Protein AF-A0A353DF69-F1 (afdb_monomer)

Foldseek 3Di:
DDDDDDDPPPPPPPPPPPDDDDDDDDDPPDDQQCDVCSVHPDDPPVVVVVVVVHPDDPDDDFLDPADQQSVVCQFQVDGSVVQQCHHDQDDPVVCVVSVGDNHGPPPGDTPQVVCVVVPDDDDDDD

Radius of gyration: 22.4 Å; Cα contacts (8 Å, |Δi|>4): 105; chains: 1; bounding box: 50×36×78 Å

Sequence (126 aa):
MKSLLAFLLSSFLLYSQDKPNVIVVFIDDMGYSDFSCFGGTVKTQHIDRLASEGIKFTNFYVNSPICSPSRVALTTGQYPHRYRITSYLNNRRDNNKRGMAQWLDPQAPTLAKQLKAHGYATGHFG

Secondary structure (DSSP, 8-state):
-----------------SS--------SS--GGGSGGGT-SS--HHHHHHHHHS---SS---S-SSHHHHHHHHHHSS-GGGGT--S----HHHHHHTT--SS--TTS--HHHHHHHTT-------

pLDDT: mean 91.14, std 15.06, range [36.88, 98.44]

Mean predicted aligned error: 7.31 Å

Structure (mmCIF, N/CA/C/O backbone):
data_AF-A0A353DF69-F1
#
_entry.id   AF-A0A353DF69-F1
#
loop_
_atom_site.group_PDB
_atom_site.id
_atom_site.type_symbol
_atom_site.label_atom_id
_atom_site.label_alt_id
_atom_site.label_comp_id
_atom_site.label_asym_id
_atom_site.label_entity_id
_atom_site.label_seq_id
_atom_site.pdbx_PDB_ins_code
_atom_site.Cartn_x
_atom_site.Cartn_y
_atom_site.Cartn_z
_atom_site.occupancy
_atom_site.B_iso_or_equiv
_atom_site.auth_seq_id
_atom_site.auth_comp_id
_atom_site.auth_asym_id
_atom_site.auth_atom_id
_atom_site.pdbx_PDB_model_num
ATOM 1 N N . MET A 1 1 ? -35.457 -18.154 55.737 1.00 40.47 1 MET A N 1
ATOM 2 C CA . MET A 1 1 ? -35.869 -17.780 54.368 1.00 40.47 1 MET A CA 1
ATOM 3 C C . MET A 1 1 ? -34.663 -17.166 53.668 1.00 40.47 1 MET A C 1
ATOM 5 O O . MET A 1 1 ? -34.348 -16.014 53.923 1.00 40.47 1 MET A O 1
ATOM 9 N N . LYS A 1 2 ? -33.897 -17.966 52.916 1.00 36.88 2 LYS A N 1
ATOM 10 C CA . LYS A 1 2 ? -32.694 -17.509 52.201 1.00 36.88 2 LYS A CA 1
ATOM 11 C C . LYS A 1 2 ? -33.106 -17.209 50.761 1.00 36.88 2 LYS A C 1
ATOM 13 O O . LYS A 1 2 ? -33.523 -18.121 50.057 1.00 36.88 2 LYS A O 1
ATOM 18 N N . SER A 1 3 ? -33.069 -15.934 50.381 1.00 44.28 3 SER A N 1
ATOM 19 C CA . SER A 1 3 ? -33.361 -15.487 49.018 1.00 44.28 3 SER A CA 1
ATOM 20 C C . SER A 1 3 ? -32.230 -15.946 48.097 1.00 44.28 3 SER A C 1
ATOM 22 O O . SER A 1 3 ? -31.069 -15.610 48.331 1.00 44.28 3 SER A O 1
ATOM 24 N N . LEU A 1 4 ? -32.559 -16.774 47.108 1.00 50.22 4 LEU A N 1
ATOM 25 C CA . LEU A 1 4 ? -31.624 -17.282 46.110 1.00 50.22 4 LEU A CA 1
ATOM 26 C C . LEU A 1 4 ? -31.592 -16.272 44.954 1.00 50.22 4 LEU A C 1
ATOM 28 O O . LEU A 1 4 ? -32.515 -16.211 44.145 1.00 50.22 4 LEU A O 1
ATOM 32 N N . LEU A 1 5 ? -30.554 -15.440 44.913 1.00 56.19 5 LEU A N 1
ATOM 33 C CA . LEU A 1 5 ? -30.318 -14.499 43.823 1.00 56.19 5 LEU A CA 1
ATOM 34 C C . LEU A 1 5 ? -29.761 -15.284 42.622 1.00 56.19 5 LEU A C 1
ATOM 36 O O . LEU A 1 5 ? -28.599 -15.689 42.624 1.00 56.19 5 LEU A O 1
ATOM 40 N N . ALA A 1 6 ? -30.597 -15.550 41.619 1.00 52.00 6 ALA A N 1
ATOM 41 C CA . ALA A 1 6 ? -30.170 -16.178 40.374 1.00 52.00 6 ALA A CA 1
ATOM 42 C C . ALA A 1 6 ? -29.458 -15.138 39.494 1.00 52.00 6 ALA A C 1
ATOM 44 O O . ALA A 1 6 ? -30.090 -14.256 38.915 1.00 52.00 6 ALA A O 1
ATOM 45 N N . PHE A 1 7 ? -28.132 -15.232 39.409 1.00 56.38 7 PHE A N 1
ATOM 46 C CA . PHE A 1 7 ? -27.334 -14.477 38.446 1.00 56.38 7 PHE A CA 1
ATOM 47 C C . PHE A 1 7 ? -27.519 -15.117 37.061 1.00 56.38 7 PHE A C 1
ATOM 49 O O . PHE A 1 7 ? -26.971 -16.182 36.777 1.00 56.38 7 PHE A O 1
ATOM 56 N N . LEU A 1 8 ? -28.319 -14.485 36.202 1.00 57.62 8 LEU A N 1
ATOM 57 C CA . LEU A 1 8 ? -28.361 -14.793 34.773 1.00 57.62 8 LEU A CA 1
ATOM 58 C C . LEU A 1 8 ? -27.038 -14.326 34.153 1.00 57.62 8 LEU A C 1
ATOM 60 O O . LEU A 1 8 ? -26.884 -13.160 33.800 1.00 57.62 8 LEU A O 1
ATOM 64 N N . LEU A 1 9 ? -26.067 -15.236 34.043 1.00 56.12 9 LEU A N 1
ATOM 65 C CA . LEU A 1 9 ? -24.946 -15.070 33.122 1.00 56.12 9 LEU A CA 1
ATOM 66 C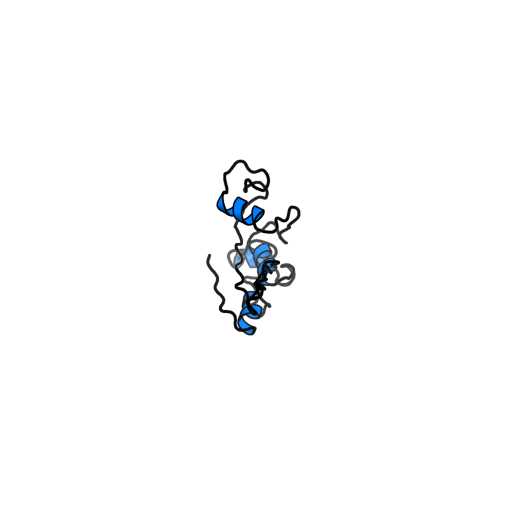 C . LEU A 1 9 ? -25.507 -15.137 31.698 1.00 56.12 9 LEU A C 1
ATOM 68 O O . LEU A 1 9 ? -25.668 -16.215 31.129 1.00 56.12 9 LEU A O 1
ATOM 72 N N . SER A 1 10 ? -25.825 -13.980 31.124 1.00 60.00 10 SER A N 1
ATOM 73 C CA . SER A 1 10 ? -25.971 -13.843 29.682 1.00 60.00 10 SER A CA 1
ATOM 74 C C . SER A 1 10 ? -24.599 -14.067 29.053 1.00 60.00 10 SER A C 1
ATOM 76 O O . SER A 1 10 ? -23.729 -13.197 29.044 1.00 60.00 10 SER A O 1
ATOM 78 N N . SER A 1 11 ? -24.384 -15.277 28.549 1.00 59.34 11 SER A N 1
ATOM 79 C CA . SER A 1 11 ? -23.292 -15.583 27.640 1.00 59.34 11 SER A CA 1
ATOM 80 C C . SER A 1 11 ? -23.469 -14.728 26.386 1.00 59.34 11 SER A C 1
ATOM 82 O O . SER A 1 11 ? -24.274 -15.031 25.507 1.00 59.34 11 SER A O 1
ATOM 84 N N . PHE A 1 12 ? -22.727 -13.624 26.301 1.00 59.22 12 PHE A N 1
ATOM 85 C CA . PHE A 1 12 ? -22.523 -12.933 25.036 1.00 59.22 12 PHE A CA 1
ATOM 86 C C . PHE A 1 12 ? -21.772 -13.898 24.119 1.00 59.22 12 PHE A C 1
ATOM 88 O O . PHE A 1 12 ? -20.556 -14.056 24.218 1.00 59.22 12 PHE A O 1
ATOM 95 N N . LEU A 1 13 ? -22.512 -14.592 23.255 1.00 54.94 13 LEU A N 1
ATOM 96 C CA . LEU A 1 13 ? -21.944 -15.259 22.096 1.00 54.94 13 LEU A CA 1
ATOM 97 C C . LEU A 1 13 ? -21.264 -14.165 21.271 1.00 54.94 13 LEU A C 1
ATOM 99 O O . LEU A 1 13 ? -21.934 -13.351 20.636 1.00 54.94 13 LEU A O 1
ATOM 103 N N . LEU A 1 14 ? -19.934 -14.108 21.334 1.00 56.59 14 LEU A N 1
ATOM 104 C CA . LEU A 1 14 ? -19.128 -13.334 20.402 1.00 56.59 14 LEU A CA 1
ATOM 105 C C . LEU A 1 14 ? -19.409 -13.909 19.016 1.00 56.59 14 LEU A C 1
ATOM 107 O O . LEU A 1 14 ? -18.859 -14.939 18.633 1.00 56.59 14 LEU A O 1
ATOM 111 N N . TYR A 1 15 ? -20.328 -13.274 18.295 1.00 51.00 15 TYR A N 1
ATOM 112 C CA . TYR A 1 15 ? -20.607 -13.597 16.909 1.00 51.00 15 TYR A CA 1
ATOM 113 C C . TYR A 1 15 ? -19.397 -13.127 16.104 1.00 51.00 15 TYR A C 1
ATOM 115 O O . TYR A 1 15 ? -19.322 -11.979 15.665 1.00 51.00 15 TYR A O 1
ATOM 123 N N . SER A 1 16 ? -18.400 -14.001 15.980 1.00 57.59 16 SER A N 1
ATOM 124 C CA . SER A 1 16 ? -17.387 -13.848 14.949 1.00 57.59 16 SER A CA 1
ATOM 125 C C . SER A 1 16 ? -18.147 -13.805 13.631 1.00 57.59 16 SER A C 1
ATOM 127 O O . SER A 1 16 ? -18.817 -14.768 13.270 1.00 57.59 16 SER A O 1
ATOM 129 N N . GLN A 1 17 ? -18.126 -12.665 12.943 1.00 67.06 17 GLN A N 1
ATOM 130 C CA . GLN A 1 17 ? -18.565 -12.631 11.557 1.00 67.06 17 GLN A CA 1
ATOM 131 C C . GLN A 1 17 ? -17.672 -13.622 10.816 1.00 67.06 17 GLN A C 1
ATOM 133 O O . GLN A 1 17 ? -16.475 -13.373 10.688 1.00 67.06 17 GLN A O 1
ATOM 138 N N . ASP A 1 18 ? -18.245 -14.719 10.317 1.00 81.94 18 ASP A N 1
ATOM 139 C CA . ASP A 1 18 ? -17.522 -15.727 9.526 1.00 81.94 18 ASP A CA 1
ATOM 140 C C . ASP A 1 18 ? -16.802 -15.104 8.313 1.00 81.94 18 ASP A C 1
ATOM 142 O O . ASP A 1 1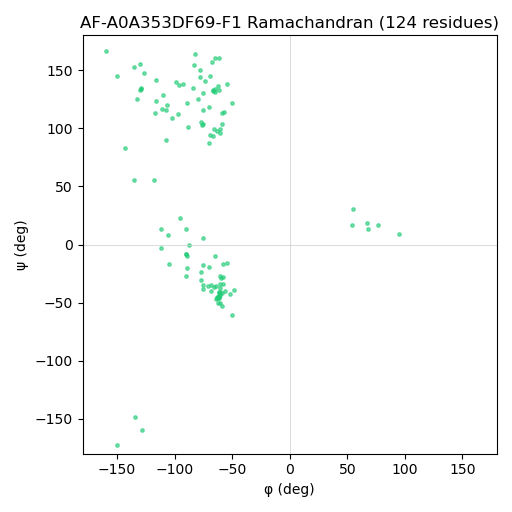8 ? -15.906 -15.702 7.716 1.00 81.94 18 ASP A O 1
ATOM 146 N N . LYS A 1 19 ? -17.183 -13.869 7.957 1.00 89.25 19 LYS A N 1
ATOM 147 C CA . LYS A 1 19 ? -16.641 -13.087 6.856 1.00 89.25 19 LYS A CA 1
ATOM 148 C C . LYS A 1 19 ? -16.551 -11.587 7.200 1.00 89.25 19 LYS A C 1
ATOM 150 O O . LYS A 1 19 ? -17.455 -10.826 6.851 1.00 89.25 19 LYS A O 1
ATOM 155 N N . PRO A 1 20 ? -15.494 -11.128 7.893 1.00 95.25 20 PRO A N 1
ATOM 156 C CA . PRO A 1 20 ? -15.375 -9.727 8.290 1.00 95.25 20 PRO A CA 1
ATOM 157 C C . PRO A 1 20 ? -15.142 -8.816 7.081 1.00 95.25 20 PRO A C 1
ATOM 159 O O . PRO A 1 20 ? -14.415 -9.172 6.159 1.00 95.25 20 PRO A O 1
ATOM 162 N N . ASN A 1 21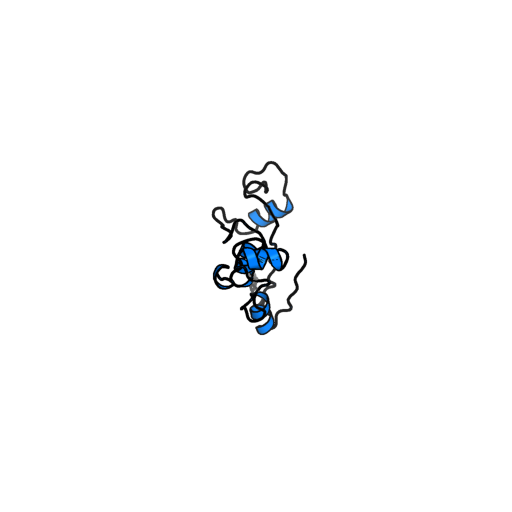 ? -15.685 -7.597 7.100 1.00 96.81 21 ASN A N 1
ATOM 163 C CA . ASN A 1 21 ? -15.338 -6.596 6.090 1.00 96.81 21 ASN A CA 1
ATOM 164 C C . ASN A 1 21 ? -13.867 -6.181 6.233 1.00 96.81 21 ASN A C 1
ATOM 166 O O . ASN A 1 21 ? -13.417 -5.849 7.329 1.00 96.81 21 ASN A O 1
ATOM 170 N N . VAL A 1 22 ? -13.137 -6.149 5.118 1.00 96.81 22 VAL A N 1
ATOM 171 C CA . VAL A 1 22 ? -11.731 -5.727 5.082 1.00 96.81 22 VAL A CA 1
ATOM 172 C C . VAL A 1 22 ? -11.644 -4.357 4.422 1.00 96.81 22 VAL A C 1
ATOM 174 O O . VAL A 1 22 ? -11.948 -4.216 3.239 1.00 96.81 22 VAL A O 1
ATOM 177 N N . ILE A 1 23 ? -11.219 -3.350 5.184 1.00 97.25 23 ILE A N 1
ATOM 178 C CA . ILE A 1 23 ? -11.015 -1.981 4.701 1.00 97.25 23 ILE A CA 1
ATOM 179 C C . ILE A 1 23 ? -9.531 -1.649 4.830 1.00 97.25 23 ILE A C 1
ATOM 181 O O . ILE A 1 23 ? -8.968 -1.722 5.920 1.00 97.25 23 ILE A O 1
ATOM 185 N N . VAL A 1 24 ? -8.904 -1.273 3.716 1.00 97.12 24 VAL A N 1
ATOM 186 C CA . VAL A 1 24 ? -7.508 -0.822 3.679 1.00 97.12 24 VAL A CA 1
ATOM 187 C C . VAL A 1 24 ? -7.493 0.663 3.347 1.00 97.12 24 VAL A C 1
ATOM 189 O O . VAL A 1 24 ? -7.904 1.059 2.259 1.00 97.12 24 VAL A O 1
ATOM 192 N N . VAL A 1 25 ? -7.004 1.478 4.282 1.00 97.06 25 VAL A N 1
ATOM 193 C CA . VAL A 1 25 ? -6.757 2.909 4.068 1.00 97.06 25 VAL A CA 1
ATOM 194 C C . VAL A 1 25 ? -5.261 3.090 3.848 1.00 97.06 25 VAL A C 1
ATOM 196 O O . VAL A 1 25 ? -4.473 2.917 4.775 1.00 97.06 25 VAL A O 1
ATOM 199 N N . PHE A 1 26 ? -4.866 3.393 2.611 1.00 96.25 26 PHE A N 1
ATOM 200 C CA . PHE A 1 26 ? -3.466 3.576 2.233 1.00 96.25 26 PHE A CA 1
ATOM 201 C C . PHE A 1 26 ? -3.231 5.012 1.765 1.00 96.25 26 PHE A C 1
ATOM 203 O O . PHE A 1 26 ? -3.789 5.435 0.753 1.00 96.25 26 PHE A O 1
ATOM 210 N N . ILE A 1 27 ? -2.448 5.762 2.539 1.00 95.88 27 ILE A N 1
ATOM 211 C CA . ILE A 1 27 ? -2.329 7.220 2.429 1.00 95.88 27 ILE A CA 1
ATOM 212 C C . ILE A 1 27 ? -1.071 7.579 1.633 1.00 95.88 27 ILE A C 1
ATOM 214 O O . ILE A 1 27 ? -0.035 6.934 1.789 1.00 95.88 27 ILE A O 1
ATOM 218 N N . ASP A 1 28 ? -1.176 8.589 0.770 1.00 96.88 28 ASP A N 1
ATOM 219 C CA . ASP A 1 28 ? -0.073 9.065 -0.069 1.00 96.88 28 ASP A CA 1
ATOM 220 C C . ASP A 1 28 ? 0.813 10.053 0.699 1.00 96.88 28 ASP A C 1
ATOM 222 O O . ASP A 1 28 ? 0.300 10.933 1.388 1.00 96.88 28 ASP A O 1
ATOM 226 N N . ASP A 1 29 ? 2.130 9.880 0.582 1.00 95.81 29 ASP A N 1
ATOM 227 C CA . ASP A 1 29 ? 3.187 10.765 1.102 1.00 95.81 29 ASP A CA 1
ATOM 228 C C . ASP A 1 29 ? 3.138 11.118 2.602 1.00 95.81 29 ASP A C 1
ATOM 230 O O . ASP A 1 29 ? 3.832 12.027 3.055 1.00 95.81 29 ASP A O 1
ATOM 234 N N . MET A 1 30 ? 2.378 10.365 3.400 1.00 95.00 30 MET A N 1
ATOM 235 C CA . MET A 1 30 ? 2.262 10.601 4.837 1.00 95.00 30 MET A CA 1
ATOM 236 C C . MET A 1 30 ? 3.453 10.036 5.616 1.00 95.00 30 MET A C 1
ATOM 238 O O . MET A 1 30 ? 3.777 8.847 5.535 1.00 95.00 30 MET A O 1
ATOM 242 N N . GLY A 1 31 ? 4.088 10.900 6.403 1.00 94.31 31 GLY A N 1
ATOM 243 C CA . GLY A 1 31 ? 5.201 10.577 7.279 1.00 94.31 31 GLY A CA 1
ATOM 244 C C . GLY A 1 31 ? 4.767 9.978 8.617 1.00 94.31 31 GLY A C 1
ATOM 245 O O . GLY A 1 31 ? 3.623 10.083 9.054 1.00 94.31 31 GLY A O 1
ATOM 246 N N . TYR A 1 32 ? 5.726 9.366 9.317 1.00 94.88 32 TYR A N 1
ATOM 247 C CA . TYR A 1 32 ? 5.488 8.720 10.614 1.00 94.88 32 TYR A CA 1
ATOM 248 C C . TYR A 1 32 ? 4.929 9.687 11.672 1.00 94.88 32 TYR A C 1
ATOM 250 O O . TYR A 1 32 ? 4.014 9.335 12.409 1.00 94.88 32 TYR A O 1
ATOM 258 N N . SER A 1 33 ? 5.461 10.912 11.737 1.00 95.19 33 SER A N 1
ATOM 259 C CA . SER A 1 33 ? 5.081 11.924 12.730 1.00 95.19 33 SER A CA 1
ATOM 260 C C . SER A 1 33 ? 3.935 12.838 12.285 1.00 95.19 33 SER A C 1
ATOM 262 O O . SER A 1 33 ? 3.718 13.865 12.919 1.00 95.19 33 SER A O 1
ATOM 264 N N . ASP A 1 34 ? 3.212 12.513 11.212 1.00 96.19 34 ASP A N 1
ATOM 265 C CA . ASP A 1 34 ? 2.080 13.341 10.769 1.00 96.19 34 ASP A CA 1
ATOM 266 C C . ASP A 1 34 ? 0.831 13.133 11.639 1.00 96.19 34 ASP A C 1
ATOM 268 O O . ASP A 1 34 ? -0.010 14.025 11.749 1.00 96.19 34 ASP A O 1
ATOM 272 N N . PHE A 1 35 ? 0.721 11.983 12.309 1.00 96.75 35 PHE A N 1
ATOM 273 C CA . PHE A 1 35 ? -0.344 11.717 13.275 1.00 96.75 35 PHE A CA 1
ATOM 274 C C . PHE A 1 35 ? 0.081 12.074 14.701 1.00 96.75 35 PHE A C 1
ATOM 276 O O . PHE A 1 35 ? 1.174 11.713 15.156 1.00 96.75 35 PHE A O 1
ATOM 283 N N . SER A 1 36 ? -0.823 12.691 15.466 1.00 97.44 36 SER A N 1
ATOM 284 C CA . SER A 1 36 ? -0.580 13.024 16.875 1.00 97.44 36 SER A CA 1
ATOM 285 C C . SER A 1 36 ? -0.317 11.788 17.738 1.00 97.44 36 SER A C 1
ATOM 287 O O . SER A 1 36 ? 0.541 11.826 18.621 1.00 97.44 36 SER A O 1
ATOM 289 N N . CYS A 1 37 ? -0.943 10.645 17.441 1.00 96.88 37 CYS A N 1
ATOM 290 C CA . CYS A 1 37 ? -0.668 9.384 18.139 1.00 96.88 37 CYS A CA 1
ATOM 291 C C . CYS A 1 37 ? 0.757 8.819 17.933 1.00 96.88 37 CYS A C 1
ATOM 293 O O . CYS A 1 37 ? 1.143 7.885 18.648 1.00 96.88 37 CYS A O 1
ATOM 295 N N . PHE A 1 38 ? 1.546 9.385 17.014 1.00 97.31 38 PHE A N 1
ATOM 296 C CA . PHE A 1 38 ? 2.968 9.087 16.791 1.00 97.31 38 PHE A CA 1
ATOM 297 C C . PHE A 1 38 ? 3.902 10.256 1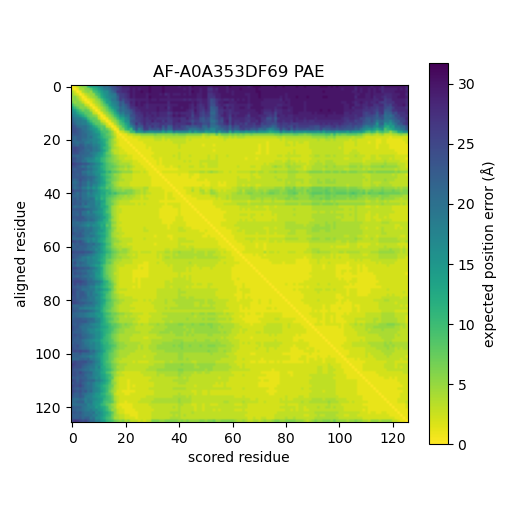7.168 1.00 97.31 38 PHE A C 1
ATOM 299 O O . PHE A 1 38 ? 5.088 10.223 16.848 1.00 97.31 38 PHE A O 1
ATOM 306 N N . GLY A 1 39 ? 3.397 11.262 17.892 1.00 95.75 39 GLY A N 1
ATOM 307 C CA . GLY A 1 39 ? 4.174 12.421 18.352 1.00 95.75 39 GLY A CA 1
ATOM 308 C C . GLY A 1 39 ? 4.091 13.649 17.441 1.00 95.75 39 GLY A C 1
ATOM 309 O O . GLY A 1 39 ? 4.831 14.608 17.653 1.00 95.75 39 GLY A O 1
ATOM 310 N N . GLY A 1 40 ? 3.204 13.633 16.443 1.00 96.50 40 GLY A N 1
ATOM 311 C CA . GLY A 1 40 ? 2.917 14.787 15.594 1.00 96.50 40 GLY A CA 1
ATOM 312 C C . GLY A 1 40 ? 2.223 15.937 16.323 1.00 96.50 40 GLY A C 1
ATOM 313 O O . GLY A 1 40 ? 1.557 15.750 17.341 1.00 96.50 40 GLY A O 1
ATOM 314 N N . THR A 1 41 ? 2.351 17.148 15.778 1.00 95.94 41 THR A N 1
ATOM 315 C CA . THR A 1 41 ? 1.698 18.361 16.310 1.00 95.94 41 THR A CA 1
ATOM 316 C C . THR A 1 41 ? 0.302 18.595 15.729 1.00 95.94 41 THR A C 1
ATOM 318 O O . THR A 1 41 ? -0.506 19.313 16.323 1.00 95.94 41 THR A O 1
ATOM 321 N N . VAL A 1 42 ? -0.001 17.991 14.577 1.00 96.31 42 VAL A N 1
ATOM 322 C CA . VAL A 1 42 ? -1.312 18.072 13.928 1.00 96.31 42 VAL A CA 1
ATOM 323 C C . VAL A 1 42 ? -2.299 17.181 14.673 1.00 96.31 42 VAL A C 1
ATOM 325 O O . VAL A 1 42 ? -2.026 16.015 14.939 1.00 96.31 42 VAL A O 1
ATOM 328 N N . LYS A 1 43 ? -3.471 17.729 15.007 1.00 97.12 43 LYS A N 1
ATOM 329 C CA . LYS A 1 43 ? -4.522 16.980 15.702 1.00 97.12 43 LYS A CA 1
ATOM 330 C C . LYS A 1 43 ? -5.222 16.028 14.740 1.00 97.12 43 LYS A C 1
ATOM 332 O O . LYS A 1 43 ? -5.940 16.473 13.846 1.00 97.12 43 LYS A O 1
ATOM 337 N N . THR A 1 44 ? -5.096 14.728 14.983 1.00 97.75 44 THR A N 1
ATOM 338 C CA . THR A 1 44 ? -5.690 13.678 14.145 1.00 97.75 44 THR A CA 1
ATOM 339 C C . THR A 1 44 ? -6.695 12.834 14.922 1.00 97.75 44 THR A C 1
ATOM 341 O O . THR A 1 44 ? -6.599 11.613 14.970 1.00 97.75 44 THR A O 1
ATOM 344 N N . GLN A 1 45 ? -7.702 13.492 15.513 1.00 97.94 45 GLN A N 1
ATOM 345 C CA . GLN A 1 45 ? -8.629 12.913 16.503 1.00 97.94 45 GLN A CA 1
ATOM 346 C C . GLN A 1 45 ? -9.249 11.557 16.113 1.00 97.94 45 GLN A C 1
ATOM 348 O O . GLN A 1 45 ? -9.390 10.673 16.954 1.00 97.94 45 GLN A O 1
ATOM 353 N N . HIS A 1 46 ? -9.607 11.365 14.839 1.00 98.12 46 HIS A N 1
ATOM 354 C CA . HIS A 1 46 ? -10.211 10.112 14.375 1.00 98.12 46 HIS A CA 1
ATOM 355 C C . HIS A 1 46 ? -9.182 8.983 14.257 1.00 98.12 46 HIS A C 1
ATOM 357 O O . HIS A 1 46 ? -9.494 7.839 14.571 1.00 98.12 46 HIS A O 1
ATOM 363 N N . ILE A 1 47 ? -7.949 9.303 13.865 1.00 97.75 47 ILE A N 1
ATOM 364 C CA . ILE A 1 47 ? -6.851 8.334 13.788 1.00 97.75 47 ILE A CA 1
ATOM 365 C C . ILE A 1 47 ? -6.331 8.000 15.184 1.00 97.75 47 ILE A C 1
ATOM 367 O O . ILE A 1 47 ? -6.064 6.839 15.478 1.00 97.75 47 ILE A O 1
ATOM 371 N N . ASP A 1 48 ? -6.268 8.987 16.075 1.00 98.00 48 ASP A N 1
ATOM 372 C CA . ASP A 1 48 ? -5.899 8.776 17.474 1.00 98.00 48 ASP A CA 1
ATOM 373 C C . ASP A 1 48 ? -6.892 7.836 18.165 1.00 98.00 48 ASP A C 1
ATOM 375 O O . ASP A 1 48 ? -6.486 6.916 18.877 1.00 98.00 48 ASP A O 1
ATOM 379 N N . ARG A 1 49 ? -8.191 8.006 17.884 1.00 98.44 49 ARG A N 1
ATOM 380 C CA . ARG A 1 49 ? -9.233 7.088 18.343 1.00 98.44 49 ARG A CA 1
ATOM 381 C C . ARG A 1 49 ? -9.013 5.671 17.805 1.00 98.44 49 ARG A C 1
ATOM 383 O O . ARG A 1 49 ? -8.972 4.744 18.609 1.00 98.44 49 ARG A O 1
ATOM 390 N N . LEU A 1 50 ? -8.793 5.507 16.494 1.00 97.94 50 LEU A N 1
ATOM 391 C CA . LEU A 1 50 ? -8.486 4.197 15.891 1.00 97.94 50 LEU A CA 1
ATOM 392 C C . LEU A 1 50 ? -7.257 3.537 16.533 1.00 97.94 50 LEU A C 1
ATOM 394 O O . LEU A 1 50 ? -7.263 2.335 16.781 1.00 97.94 50 LEU A O 1
ATOM 398 N N . ALA A 1 51 ? -6.219 4.316 16.839 1.00 97.44 51 ALA A N 1
ATOM 399 C CA . ALA A 1 51 ? -5.023 3.816 17.503 1.00 97.44 51 ALA A CA 1
ATOM 400 C C . ALA A 1 51 ? -5.282 3.394 18.960 1.00 97.44 51 ALA A C 1
ATOM 402 O O . ALA A 1 51 ? -4.669 2.435 19.419 1.00 97.44 51 ALA A O 1
ATOM 403 N N . SER A 1 52 ? -6.169 4.089 19.684 1.00 98.06 52 SER A N 1
ATOM 404 C CA . SER A 1 52 ? -6.534 3.748 21.069 1.00 98.06 52 SER A CA 1
ATOM 405 C C . SER A 1 52 ? -7.488 2.556 21.189 1.00 98.06 52 SER A C 1
ATOM 407 O O . SER A 1 52 ? -7.432 1.829 22.176 1.00 98.06 52 SER A O 1
ATOM 409 N N . GLU A 1 53 ? -8.354 2.353 20.193 1.00 98.44 53 GLU A N 1
ATOM 410 C CA . GLU A 1 53 ? -9.334 1.260 20.153 1.00 98.44 53 GLU A CA 1
ATOM 411 C C . GLU A 1 53 ? -8.771 -0.003 19.472 1.00 98.44 53 GLU A C 1
ATOM 413 O O . GLU A 1 53 ? -9.415 -1.051 19.481 1.00 98.44 53 GLU A O 1
ATOM 418 N N . GLY A 1 54 ? -7.579 0.086 18.871 1.00 97.06 54 GLY A N 1
ATOM 419 C CA . GLY A 1 54 ? -6.974 -0.972 18.069 1.00 97.06 54 GLY A CA 1
ATOM 420 C C . GLY A 1 54 ? -5.502 -1.225 18.386 1.00 97.06 54 GLY A C 1
ATOM 421 O O . GLY A 1 54 ? -5.039 -1.087 19.516 1.00 97.06 54 GLY A O 1
ATOM 422 N N . ILE A 1 55 ? -4.757 -1.636 17.358 1.00 97.44 55 ILE A N 1
ATOM 423 C CA . ILE A 1 55 ? -3.322 -1.918 17.449 1.00 97.44 55 ILE A CA 1
ATOM 424 C C . ILE A 1 55 ? -2.557 -0.843 16.684 1.00 97.44 55 ILE A C 1
ATOM 426 O O . ILE A 1 55 ? -2.817 -0.593 15.507 1.00 97.44 55 ILE A O 1
ATOM 430 N N . LYS A 1 56 ? -1.565 -0.248 17.350 1.00 96.06 56 LYS A N 1
ATOM 431 C CA . LYS A 1 56 ? -0.640 0.723 16.765 1.00 96.06 56 LYS A CA 1
ATOM 432 C C . LYS A 1 56 ? 0.734 0.089 16.564 1.00 96.06 56 LYS A C 1
ATOM 434 O O . LYS A 1 56 ? 1.378 -0.311 17.531 1.00 96.06 56 LYS A O 1
ATOM 439 N N . PHE A 1 57 ? 1.207 0.049 15.323 1.00 96.94 57 PHE A N 1
ATOM 440 C CA . PHE A 1 57 ? 2.555 -0.422 15.000 1.00 96.94 57 PHE A CA 1
ATOM 441 C C . PHE A 1 57 ? 3.552 0.739 15.041 1.00 96.94 57 PHE A C 1
ATOM 443 O O . PHE A 1 57 ? 3.413 1.696 14.289 1.00 96.94 57 PHE A O 1
ATOM 450 N N . THR A 1 58 ? 4.585 0.643 15.879 1.00 96.69 58 THR A N 1
ATOM 451 C CA . THR A 1 58 ? 5.681 1.633 15.951 1.00 96.69 58 THR A CA 1
ATOM 452 C C . THR A 1 58 ? 6.837 1.322 14.999 1.00 96.69 58 THR A C 1
ATOM 454 O O . THR A 1 58 ? 7.726 2.143 14.811 1.00 96.69 58 THR A O 1
ATOM 457 N N . ASN A 1 59 ? 6.830 0.132 14.392 1.00 96.81 59 ASN A N 1
ATOM 458 C CA . ASN A 1 59 ? 7.867 -0.364 13.486 1.00 96.81 59 ASN A CA 1
ATOM 459 C C . ASN A 1 59 ? 7.233 -1.008 12.243 1.00 96.81 59 ASN A C 1
ATOM 461 O O . ASN A 1 59 ? 7.465 -2.176 11.939 1.00 96.81 59 ASN A O 1
ATOM 465 N N . PHE A 1 60 ? 6.385 -0.247 11.548 1.00 95.81 60 PHE A N 1
ATOM 466 C CA . PHE A 1 60 ? 5.813 -0.637 10.261 1.00 95.81 60 PHE A CA 1
ATOM 467 C C . PHE A 1 60 ? 6.623 -0.025 9.113 1.00 95.81 60 PHE A C 1
ATOM 469 O O . PHE A 1 60 ? 6.974 1.152 9.164 1.00 95.81 60 PHE A O 1
ATOM 476 N N . TYR A 1 61 ? 6.885 -0.807 8.065 1.00 95.88 61 TYR A N 1
ATOM 477 C CA . TYR A 1 61 ? 7.674 -0.368 6.915 1.00 95.88 61 TYR A CA 1
ATOM 478 C C . TYR A 1 61 ? 6.945 -0.659 5.609 1.00 95.88 61 TYR A C 1
ATOM 480 O O . TYR A 1 61 ? 6.448 -1.762 5.381 1.00 95.88 61 TYR A O 1
ATOM 488 N N . VAL A 1 62 ? 6.948 0.328 4.717 1.00 95.56 62 VAL A N 1
ATOM 489 C CA . VAL A 1 62 ? 6.591 0.122 3.313 1.00 95.56 62 VAL A CA 1
ATOM 490 C C . VAL A 1 62 ? 7.758 -0.518 2.567 1.00 95.56 62 VAL A C 1
ATOM 492 O O . VAL A 1 62 ? 8.923 -0.291 2.884 1.00 95.56 62 VAL A O 1
ATOM 495 N N . ASN A 1 63 ? 7.456 -1.311 1.539 1.00 96.44 63 ASN A N 1
ATOM 496 C CA . ASN A 1 63 ? 8.493 -2.016 0.782 1.00 96.44 63 ASN A CA 1
ATOM 497 C C . ASN A 1 63 ? 9.355 -1.076 -0.083 1.00 96.44 63 ASN A C 1
ATOM 499 O O . ASN A 1 63 ? 10.452 -1.438 -0.499 1.00 96.44 63 ASN A O 1
ATOM 503 N N . SER A 1 64 ? 8.857 0.127 -0.375 1.00 96.81 64 SER A N 1
ATOM 504 C CA . SER A 1 64 ? 9.570 1.142 -1.141 1.00 96.81 64 SER A CA 1
ATOM 505 C C . SER A 1 64 ? 9.146 2.543 -0.699 1.00 96.81 64 SER A C 1
ATOM 507 O O . SER A 1 64 ? 7.962 2.739 -0.425 1.00 96.81 64 SER A O 1
ATOM 509 N N . PRO A 1 65 ? 10.064 3.528 -0.696 1.00 95.38 65 PRO A N 1
ATOM 510 C CA . PRO A 1 65 ? 9.730 4.926 -0.429 1.00 95.38 65 PRO A CA 1
ATOM 511 C C . PRO A 1 65 ? 9.032 5.626 -1.614 1.00 95.38 65 PRO A C 1
ATOM 513 O O . PRO A 1 65 ? 8.840 6.832 -1.571 1.00 95.38 65 PRO A O 1
ATOM 516 N N . ILE A 1 66 ? 8.697 4.908 -2.696 1.00 97.25 66 ILE A N 1
ATOM 517 C CA . ILE A 1 66 ? 8.067 5.470 -3.902 1.00 97.25 66 ILE A CA 1
ATOM 518 C C . ILE A 1 66 ? 6.668 4.866 -4.096 1.00 97.25 66 ILE A C 1
ATOM 520 O O . ILE A 1 66 ? 6.466 3.663 -3.910 1.00 97.25 66 ILE A O 1
ATOM 524 N N . CYS A 1 67 ? 5.712 5.690 -4.536 1.00 97.12 67 CYS A N 1
ATOM 525 C CA . CYS A 1 67 ? 4.292 5.353 -4.658 1.00 97.12 67 CYS A CA 1
ATOM 526 C C . CYS A 1 67 ? 4.015 4.035 -5.415 1.00 97.12 67 CYS A C 1
ATOM 528 O O . CYS A 1 67 ? 3.470 3.094 -4.837 1.00 97.12 67 CYS A O 1
ATOM 530 N N . SER A 1 68 ? 4.408 3.917 -6.690 1.00 97.94 68 SER A N 1
ATOM 531 C CA . SER A 1 68 ? 4.102 2.740 -7.522 1.00 97.94 68 SER A CA 1
ATOM 532 C C . SER A 1 68 ? 4.644 1.415 -6.955 1.00 97.94 68 SER A C 1
ATOM 534 O O . SER A 1 68 ? 3.848 0.490 -6.793 1.00 97.94 68 SER A O 1
ATOM 536 N N . PRO A 1 69 ? 5.942 1.273 -6.617 1.00 98.19 69 PRO A N 1
ATOM 537 C CA . PRO A 1 69 ? 6.460 0.032 -6.039 1.00 98.19 69 PRO A CA 1
ATOM 538 C C . PRO A 1 69 ? 5.849 -0.292 -4.669 1.00 98.19 69 PRO A C 1
ATOM 540 O O . PRO A 1 69 ? 5.584 -1.461 -4.391 1.00 98.19 69 PRO A O 1
ATOM 543 N N . SER A 1 70 ? 5.566 0.715 -3.835 1.00 98.06 70 SER A N 1
ATOM 544 C CA . SER A 1 70 ? 4.899 0.512 -2.542 1.00 98.06 70 SER A CA 1
ATOM 545 C C . SER A 1 70 ? 3.480 -0.052 -2.717 1.00 98.06 70 SER A C 1
ATOM 547 O O . SER A 1 70 ? 3.119 -1.058 -2.102 1.00 98.06 70 SER A O 1
ATOM 549 N N . ARG A 1 71 ? 2.706 0.506 -3.660 1.00 97.94 71 ARG A N 1
ATOM 550 C CA . ARG A 1 71 ? 1.355 0.029 -4.008 1.00 97.94 71 ARG A CA 1
ATOM 551 C C . ARG A 1 71 ? 1.368 -1.370 -4.622 1.00 97.94 71 ARG A C 1
ATOM 553 O O . ARG A 1 71 ? 0.479 -2.164 -4.322 1.00 97.94 71 ARG A O 1
ATOM 560 N N . VAL A 1 72 ? 2.373 -1.711 -5.434 1.00 98.31 72 VAL A N 1
ATOM 561 C CA . VAL A 1 72 ? 2.550 -3.080 -5.955 1.00 98.31 72 VAL A CA 1
ATOM 562 C C . VAL A 1 72 ? 2.770 -4.068 -4.814 1.00 98.31 72 VAL A C 1
ATOM 564 O O . VAL A 1 72 ? 2.131 -5.122 -4.800 1.00 98.31 72 VAL A O 1
ATOM 567 N N . ALA A 1 73 ? 3.615 -3.724 -3.840 1.00 98.12 73 ALA A N 1
ATOM 568 C CA . ALA A 1 73 ? 3.872 -4.591 -2.696 1.00 98.12 73 ALA A CA 1
ATOM 569 C C . ALA A 1 73 ? 2.616 -4.818 -1.846 1.00 98.12 73 ALA A C 1
ATOM 571 O O . ALA A 1 73 ? 2.284 -5.966 -1.562 1.00 98.12 73 ALA A O 1
ATOM 572 N N . LEU A 1 74 ? 1.867 -3.756 -1.528 1.00 97.62 74 LEU A N 1
ATOM 573 C CA . LEU A 1 74 ? 0.591 -3.868 -0.813 1.00 97.62 74 LEU A CA 1
ATOM 574 C C . LEU A 1 74 ? -0.434 -4.708 -1.593 1.00 97.62 74 LEU A C 1
ATOM 576 O O . LEU A 1 74 ? -1.110 -5.561 -1.028 1.00 97.62 74 LEU A O 1
ATOM 580 N N . THR A 1 75 ? -0.537 -4.479 -2.904 1.00 97.38 75 THR A N 1
ATOM 581 C CA . THR A 1 75 ? -1.537 -5.133 -3.760 1.00 97.38 75 THR A CA 1
ATOM 582 C C . THR A 1 75 ? -1.267 -6.624 -3.917 1.00 97.38 75 THR A C 1
ATOM 584 O O . THR A 1 75 ? -2.213 -7.411 -3.937 1.00 97.38 75 THR A O 1
ATOM 587 N N . THR A 1 76 ? 0.002 -7.012 -4.060 1.00 98.19 76 THR A N 1
ATOM 588 C CA . THR A 1 76 ? 0.402 -8.377 -4.443 1.00 98.19 76 THR A CA 1
ATOM 589 C C . THR A 1 76 ? 0.947 -9.213 -3.288 1.00 98.19 76 THR A C 1
ATOM 591 O O . THR A 1 76 ? 1.044 -10.431 -3.420 1.00 98.19 76 THR A O 1
ATOM 594 N N . GLY A 1 77 ? 1.333 -8.583 -2.173 1.00 97.44 77 GLY A N 1
ATOM 595 C CA . GLY A 1 77 ? 2.072 -9.235 -1.089 1.00 97.44 77 GLY A CA 1
ATOM 596 C C . GLY A 1 77 ? 3.492 -9.656 -1.487 1.00 97.44 77 GLY A C 1
ATOM 597 O O . GLY A 1 77 ? 4.078 -10.528 -0.851 1.00 97.44 77 GLY A O 1
ATOM 598 N N . GLN A 1 78 ? 4.043 -9.095 -2.567 1.00 97.75 78 GLN A N 1
ATOM 599 C CA . GLN A 1 78 ? 5.330 -9.494 -3.135 1.00 97.75 78 GLN A CA 1
ATOM 600 C C . GLN A 1 78 ? 6.235 -8.290 -3.374 1.00 97.75 78 GLN A C 1
ATOM 602 O O . GLN A 1 78 ? 5.773 -7.173 -3.596 1.00 97.75 78 GLN A O 1
ATOM 607 N N 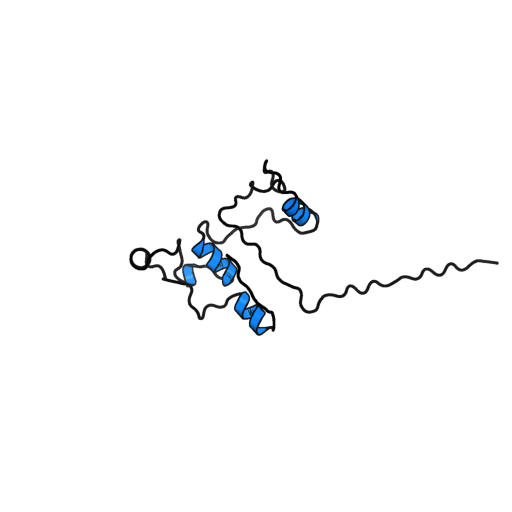. TYR A 1 79 ? 7.547 -8.523 -3.389 1.00 98.19 79 TYR A N 1
ATOM 608 C CA . TYR A 1 79 ? 8.490 -7.467 -3.731 1.00 98.19 79 TYR A CA 1
ATOM 609 C C . TYR A 1 79 ? 8.270 -6.957 -5.170 1.00 98.19 79 TYR A C 1
ATOM 611 O O . TYR A 1 79 ? 8.150 -7.754 -6.107 1.00 98.19 79 TYR A O 1
ATOM 619 N N . PRO A 1 80 ? 8.297 -5.633 -5.390 1.00 98.00 80 PRO A N 1
ATOM 620 C CA . PRO A 1 80 ? 7.875 -5.024 -6.645 1.00 98.00 80 PRO A CA 1
ATOM 621 C C . PRO A 1 80 ? 8.895 -5.207 -7.783 1.00 98.00 80 PRO A C 1
ATOM 623 O O . PRO A 1 80 ? 8.529 -5.136 -8.959 1.00 98.00 80 PRO A O 1
ATOM 626 N N . HIS A 1 81 ? 10.153 -5.552 -7.466 1.00 97.06 81 HIS A N 1
ATOM 627 C CA . HIS A 1 81 ? 11.163 -5.921 -8.467 1.00 97.06 81 HIS A CA 1
ATOM 628 C C . HIS A 1 81 ? 10.746 -7.142 -9.300 1.00 97.06 81 HIS A C 1
ATOM 630 O O . HIS A 1 81 ? 11.096 -7.214 -10.477 1.00 97.06 81 HIS A O 1
ATOM 636 N N . ARG A 1 82 ? 9.929 -8.049 -8.739 1.00 97.94 82 ARG A N 1
ATOM 637 C CA . ARG A 1 82 ? 9.359 -9.198 -9.461 1.00 97.94 82 ARG A CA 1
ATOM 638 C C . ARG A 1 82 ? 8.542 -8.773 -10.683 1.00 97.94 82 ARG A C 1
ATOM 640 O O . ARG A 1 82 ? 8.467 -9.509 -11.658 1.00 97.94 82 ARG A O 1
ATOM 647 N N . TYR A 1 83 ? 7.976 -7.569 -10.634 1.00 98.19 83 TYR A N 1
ATOM 648 C CA . TYR A 1 83 ? 7.141 -6.986 -11.682 1.00 98.19 83 TYR A CA 1
ATOM 649 C C . TYR A 1 83 ? 7.851 -5.887 -12.475 1.00 98.19 83 TYR A C 1
ATOM 651 O O . TYR A 1 83 ? 7.212 -5.206 -13.270 1.00 98.19 83 TYR A O 1
ATOM 659 N N . ARG A 1 84 ? 9.162 -5.680 -12.267 1.00 98.12 84 ARG A N 1
ATOM 660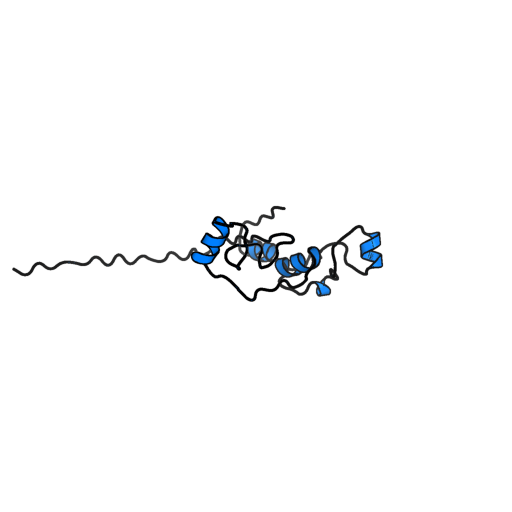 C CA . ARG A 1 84 ? 9.941 -4.584 -12.878 1.00 98.12 84 ARG A CA 1
ATOM 661 C C . ARG A 1 84 ? 9.344 -3.191 -12.621 1.00 98.12 84 ARG A C 1
ATOM 663 O O . ARG A 1 84 ? 9.499 -2.286 -13.439 1.00 98.12 84 ARG A O 1
ATOM 670 N N . ILE A 1 85 ? 8.672 -2.998 -11.488 1.00 98.38 85 ILE A N 1
ATOM 671 C CA . ILE A 1 85 ? 8.177 -1.689 -11.046 1.00 98.38 85 ILE A CA 1
ATOM 672 C C . ILE A 1 85 ? 9.066 -1.265 -9.881 1.00 98.38 85 ILE A C 1
ATOM 674 O O . ILE A 1 85 ? 8.817 -1.632 -8.744 1.00 98.38 85 ILE A O 1
ATOM 678 N N . THR A 1 86 ? 10.161 -0.563 -10.167 1.00 97.06 86 THR A N 1
ATOM 679 C CA . THR A 1 86 ? 11.194 -0.197 -9.172 1.00 97.06 86 THR A CA 1
ATOM 680 C C . THR A 1 86 ? 11.245 1.304 -8.868 1.00 97.06 86 THR A C 1
ATOM 682 O O . THR A 1 86 ? 12.000 1.740 -8.007 1.00 97.06 86 THR A O 1
ATOM 685 N N . SER A 1 87 ? 10.425 2.099 -9.554 1.00 97.38 87 SER A N 1
ATOM 686 C CA . SER A 1 87 ? 10.242 3.540 -9.354 1.00 97.38 87 SER A CA 1
ATOM 687 C C . SER A 1 87 ? 8.803 3.918 -9.734 1.00 97.38 87 SER A C 1
ATOM 689 O O . SER A 1 87 ? 7.984 3.035 -10.002 1.00 97.38 87 SER A O 1
ATOM 691 N N . TYR A 1 88 ? 8.470 5.207 -9.768 1.00 97.19 88 TYR A N 1
ATOM 692 C CA . TYR A 1 88 ? 7.142 5.676 -10.159 1.00 97.19 88 TYR A CA 1
ATOM 693 C C . TYR A 1 88 ? 6.877 5.383 -11.643 1.00 97.19 88 TYR A C 1
ATOM 695 O O . TYR A 1 88 ? 7.723 5.653 -12.509 1.00 97.19 88 TYR A O 1
ATOM 703 N N . LEU A 1 89 ? 5.707 4.820 -11.944 1.00 97.38 89 LEU A N 1
ATOM 704 C CA . LEU A 1 89 ? 5.246 4.646 -13.320 1.00 97.38 89 LEU A CA 1
ATOM 705 C C . LEU A 1 89 ? 5.034 6.025 -13.954 1.00 97.38 89 LEU A C 1
ATOM 707 O O . LEU A 1 89 ? 4.412 6.903 -13.366 1.00 97.38 89 LEU A O 1
ATOM 711 N N . ASN A 1 90 ? 5.584 6.215 -15.148 1.00 97.12 90 ASN A N 1
ATOM 712 C CA . ASN A 1 90 ? 5.478 7.447 -15.930 1.00 97.12 90 ASN A CA 1
ATOM 713 C C . ASN A 1 90 ? 4.988 7.091 -17.348 1.00 97.12 90 ASN A C 1
ATOM 715 O O . ASN A 1 90 ? 4.427 6.018 -17.578 1.00 97.12 90 ASN A O 1
ATOM 719 N N . ASN A 1 91 ? 5.213 7.961 -18.325 1.00 97.81 91 ASN A N 1
ATOM 720 C CA . ASN A 1 91 ? 4.989 7.680 -19.730 1.00 97.81 91 ASN A CA 1
ATOM 721 C C . ASN A 1 91 ? 5.865 6.511 -20.230 1.00 97.81 91 ASN A C 1
ATOM 723 O O . ASN A 1 91 ? 6.903 6.157 -19.659 1.00 97.81 91 ASN A O 1
ATOM 727 N N . ARG A 1 92 ? 5.453 5.926 -21.361 1.00 98.00 92 ARG A N 1
ATOM 728 C CA . ARG A 1 92 ? 6.073 4.710 -21.906 1.00 98.00 92 ARG A CA 1
ATOM 729 C C . ARG A 1 92 ? 7.552 4.872 -22.242 1.00 98.00 92 ARG A C 1
ATOM 731 O O . ARG A 1 92 ? 8.318 3.934 -22.023 1.00 98.00 92 ARG A O 1
ATOM 738 N N . ARG A 1 93 ? 7.947 6.044 -22.751 1.00 98.38 93 ARG A N 1
ATOM 739 C CA . ARG A 1 93 ? 9.334 6.357 -23.120 1.00 98.38 93 ARG A CA 1
ATOM 740 C C . ARG A 1 93 ? 10.235 6.305 -21.888 1.00 98.38 93 ARG A C 1
ATOM 742 O O . ARG A 1 93 ? 11.243 5.603 -21.910 1.00 98.38 93 ARG A O 1
ATOM 749 N N . ASP A 1 94 ? 9.841 6.984 -20.817 1.00 98.31 94 ASP A N 1
ATOM 750 C CA . ASP A 1 94 ? 10.633 7.058 -19.589 1.00 98.31 94 ASP A CA 1
ATOM 751 C C . ASP A 1 94 ? 10.657 5.728 -18.837 1.00 98.31 94 ASP A C 1
ATOM 753 O O . ASP A 1 94 ? 11.686 5.353 -18.276 1.00 98.31 94 ASP A O 1
ATOM 757 N N . ASN A 1 95 ? 9.558 4.970 -18.850 1.00 98.31 95 ASN A N 1
ATOM 758 C CA . ASN A 1 95 ? 9.541 3.612 -18.299 1.00 98.31 95 ASN A CA 1
ATOM 759 C C . ASN A 1 95 ? 10.504 2.692 -19.064 1.00 98.31 95 ASN A C 1
ATOM 761 O O . ASN A 1 95 ? 11.311 2.009 -18.438 1.00 98.31 95 ASN A O 1
ATOM 765 N N . ASN A 1 96 ? 10.493 2.730 -20.403 1.00 98.19 96 ASN A N 1
ATOM 766 C CA . ASN A 1 96 ? 11.407 1.937 -21.230 1.00 98.19 96 ASN A CA 1
ATOM 767 C C . ASN A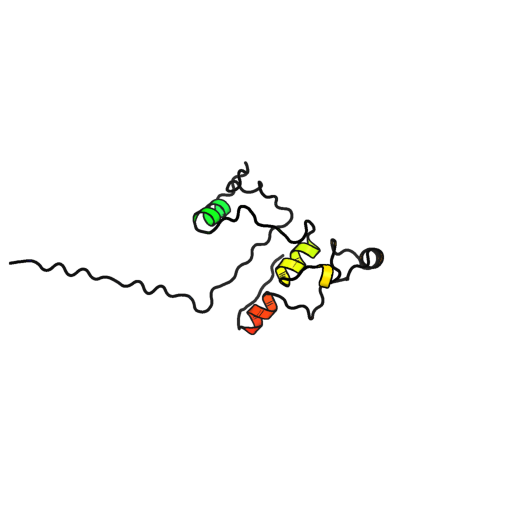 1 96 ? 12.873 2.319 -20.985 1.00 98.19 96 ASN A C 1
ATOM 769 O O . ASN A 1 96 ? 13.702 1.434 -20.792 1.00 98.19 96 ASN A O 1
ATOM 773 N N . LYS A 1 97 ? 13.187 3.623 -20.922 1.00 98.19 97 LYS A N 1
ATOM 774 C CA . LYS A 1 97 ? 14.541 4.120 -20.613 1.00 98.19 97 LYS A CA 1
ATOM 775 C C . LYS A 1 97 ? 15.043 3.618 -19.254 1.00 98.19 97 LYS A C 1
ATOM 777 O O . LYS A 1 97 ? 16.231 3.359 -19.101 1.00 98.19 97 LYS A O 1
ATOM 782 N N . ARG A 1 98 ? 14.139 3.461 -18.281 1.00 97.12 98 ARG A N 1
ATOM 783 C CA . ARG A 1 98 ? 14.427 2.942 -16.933 1.00 97.12 98 ARG A CA 1
ATOM 784 C C . ARG A 1 98 ? 14.350 1.411 -16.826 1.00 97.12 98 ARG A C 1
ATOM 786 O O . ARG A 1 98 ? 14.537 0.879 -15.738 1.00 97.12 98 ARG A O 1
ATOM 793 N N . GLY A 1 99 ? 14.035 0.695 -17.909 1.00 97.44 99 GLY A N 1
ATOM 794 C CA . GLY A 1 99 ? 13.840 -0.760 -17.890 1.00 97.44 99 GLY A CA 1
ATOM 795 C C . GLY A 1 99 ? 12.597 -1.228 -17.119 1.00 97.44 99 GLY A C 1
ATOM 796 O O . GLY A 1 99 ? 12.450 -2.423 -16.845 1.00 97.44 99 GLY A O 1
ATOM 797 N N . MET A 1 100 ? 11.683 -0.317 -16.790 1.00 98.19 100 MET A N 1
ATOM 798 C CA . MET A 1 100 ? 10.500 -0.599 -15.984 1.00 98.19 100 MET A CA 1
ATOM 799 C C . MET A 1 100 ? 9.346 -1.174 -16.807 1.00 98.19 100 MET A C 1
ATOM 801 O O . MET A 1 100 ? 9.220 -0.923 -18.007 1.00 98.19 100 MET A O 1
ATOM 805 N N . ALA A 1 101 ? 8.474 -1.929 -16.140 1.00 98.06 101 ALA A N 1
ATOM 806 C CA . ALA A 1 101 ? 7.169 -2.273 -16.686 1.00 98.06 101 ALA A CA 1
ATOM 807 C C . ALA A 1 101 ? 6.294 -1.020 -16.858 1.00 98.06 101 ALA A C 1
ATOM 809 O O . ALA A 1 101 ? 6.532 0.024 -16.254 1.00 98.06 101 ALA A O 1
ATOM 810 N N . GLN A 1 102 ? 5.272 -1.138 -17.703 1.00 97.94 102 GLN A N 1
ATOM 811 C CA . GLN A 1 102 ? 4.342 -0.046 -18.004 1.00 97.94 102 GLN A CA 1
ATOM 812 C C . GLN A 1 102 ? 3.138 -0.021 -17.053 1.00 97.94 102 GLN A C 1
ATOM 814 O O . GLN A 1 102 ? 2.544 1.026 -16.822 1.00 97.94 102 GLN A O 1
ATOM 819 N N . TRP A 1 103 ? 2.789 -1.183 -16.511 1.00 97.38 103 TRP A N 1
ATOM 820 C CA . TRP A 1 103 ? 1.726 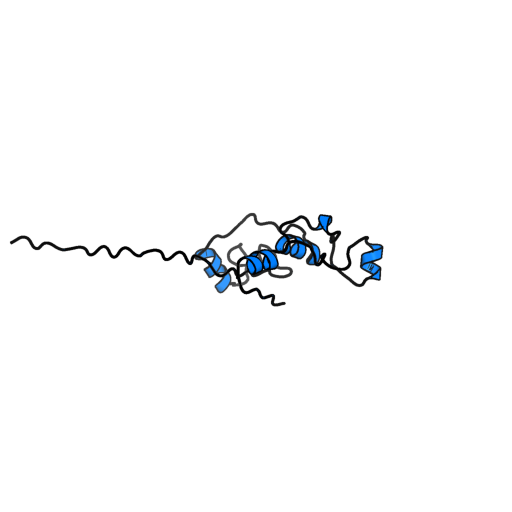-1.411 -15.541 1.00 97.38 103 TRP A CA 1
ATOM 821 C C . TRP A 1 103 ? 2.001 -2.737 -14.826 1.00 97.38 103 TRP A C 1
ATOM 823 O O . TRP A 1 103 ? 2.839 -3.528 -15.270 1.00 97.38 103 TRP A O 1
ATOM 833 N N . LEU A 1 104 ? 1.301 -2.978 -13.717 1.00 97.81 104 LEU A N 1
ATOM 834 C CA . LEU A 1 104 ? 1.330 -4.272 -13.041 1.00 97.81 104 LEU A CA 1
ATOM 835 C C . LEU A 1 104 ? 0.715 -5.341 -13.950 1.00 97.81 104 LEU A C 1
ATOM 837 O O . LEU A 1 104 ? -0.352 -5.115 -14.516 1.00 97.81 104 LEU A O 1
ATOM 841 N N . ASP A 1 105 ? 1.371 -6.495 -14.064 1.00 96.94 105 ASP A N 1
ATOM 842 C CA . ASP A 1 105 ? 0.868 -7.631 -14.837 1.00 96.94 105 ASP A CA 1
ATOM 843 C C . ASP A 1 105 ? -0.595 -7.947 -14.454 1.00 96.94 105 ASP A C 1
ATOM 845 O O . ASP A 1 105 ? -0.871 -8.235 -13.284 1.00 96.94 105 ASP A O 1
ATOM 849 N N . PRO A 1 106 ? -1.549 -7.924 -15.406 1.00 96.25 106 PRO A N 1
ATOM 850 C CA . PRO A 1 106 ? -2.935 -8.289 -15.143 1.00 96.25 106 PRO A CA 1
ATOM 851 C C . PRO A 1 106 ? -3.120 -9.704 -14.594 1.00 96.25 106 PRO A C 1
ATOM 853 O O . PRO A 1 106 ? -4.184 -9.977 -14.046 1.00 96.25 106 PRO A O 1
ATOM 856 N N . GLN 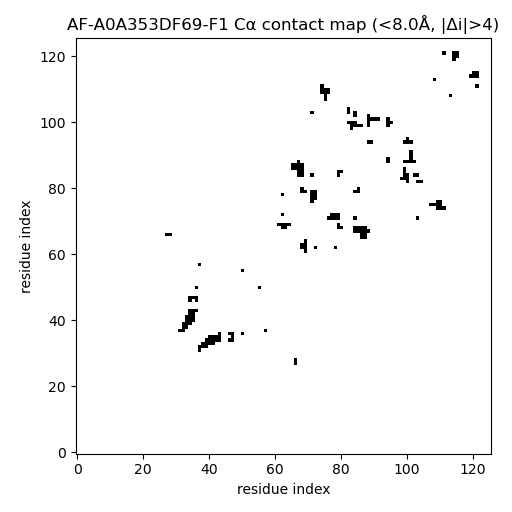A 1 107 ? -2.132 -10.596 -14.704 1.00 96.38 107 GLN A N 1
ATOM 857 C CA . GLN A 1 107 ? -2.137 -11.935 -14.106 1.00 96.38 107 GLN A CA 1
ATOM 858 C C . GLN A 1 107 ? -1.537 -11.987 -12.696 1.00 96.38 107 GLN A C 1
ATOM 860 O O . GLN A 1 107 ? -1.688 -12.999 -12.015 1.00 96.38 107 GLN A O 1
ATOM 865 N N . ALA A 1 108 ? -0.932 -10.899 -12.204 1.00 97.81 108 ALA A N 1
ATOM 866 C CA . ALA A 1 108 ? -0.396 -10.845 -10.848 1.00 97.81 108 ALA A CA 1
ATOM 867 C C . ALA A 1 108 ? -1.478 -11.217 -9.811 1.00 97.81 108 ALA A C 1
ATOM 869 O O . ALA A 1 108 ? -2.630 -10.764 -9.936 1.00 97.81 108 ALA A O 1
ATOM 870 N N . PRO A 1 109 ? -1.149 -12.021 -8.780 1.00 97.56 109 PRO A N 1
ATOM 871 C CA . PRO A 1 109 ? -2.045 -12.225 -7.656 1.00 97.56 109 PRO A CA 1
ATOM 872 C C . PRO A 1 109 ? -2.273 -10.880 -6.971 1.00 97.56 109 PRO A C 1
ATOM 874 O O . PRO A 1 109 ? -1.326 -10.140 -6.714 1.00 97.56 109 PRO A O 1
ATOM 877 N N . THR A 1 110 ? -3.528 -10.556 -6.677 1.00 98.00 110 THR A N 1
ATOM 878 C CA . THR A 1 110 ? -3.853 -9.358 -5.903 1.00 98.00 110 THR A CA 1
ATOM 879 C C . THR A 1 110 ? -4.733 -9.721 -4.723 1.00 98.00 110 THR A C 1
ATOM 881 O O . THR A 1 110 ? -5.563 -10.627 -4.834 1.00 98.00 110 THR A O 1
ATOM 884 N N . LEU A 1 111 ? -4.593 -8.995 -3.611 1.00 96.75 111 LEU A N 1
ATOM 885 C CA . LEU A 1 111 ? -5.458 -9.157 -2.440 1.00 96.75 111 LEU A CA 1
ATOM 886 C C . LEU A 1 111 ? -6.940 -9.075 -2.839 1.00 96.75 111 LEU A C 1
ATOM 888 O O . LEU A 1 111 ? -7.737 -9.916 -2.438 1.00 96.75 111 LEU A O 1
ATOM 892 N N . ALA A 1 112 ? -7.292 -8.132 -3.718 1.00 97.44 112 ALA A N 1
ATOM 893 C CA . ALA A 1 112 ? -8.649 -7.998 -4.241 1.00 97.44 112 ALA A CA 1
ATOM 894 C C . ALA A 1 112 ? -9.116 -9.243 -5.017 1.00 97.44 112 ALA A C 1
ATOM 896 O O . ALA A 1 112 ? -10.218 -9.727 -4.780 1.00 97.44 112 ALA A O 1
ATOM 897 N N . LYS A 1 113 ? -8.295 -9.815 -5.911 1.00 97.69 113 LYS A N 1
ATOM 898 C CA . LYS A 1 113 ? -8.661 -11.056 -6.621 1.00 97.69 113 LYS A CA 1
ATOM 899 C C . LYS A 1 113 ? -8.862 -12.219 -5.654 1.00 97.69 113 LYS A C 1
ATOM 901 O O . LYS A 1 113 ? -9.823 -12.965 -5.813 1.00 97.69 113 LYS A O 1
ATOM 906 N N . GLN A 1 114 ? -7.986 -12.347 -4.655 1.00 97.00 114 GLN A N 1
ATOM 907 C CA . GLN A 1 114 ? -8.083 -13.401 -3.646 1.00 97.00 114 GLN A CA 1
ATOM 908 C C . GLN A 1 114 ? -9.360 -13.259 -2.812 1.00 97.00 114 GLN A C 1
ATOM 910 O O . GLN A 1 114 ? -10.108 -14.224 -2.674 1.00 97.00 114 GLN A O 1
ATOM 915 N N . LEU A 1 115 ? -9.675 -12.052 -2.336 1.00 97.25 115 LEU A N 1
ATOM 916 C CA . LEU A 1 115 ? -10.924 -11.777 -1.621 1.00 97.25 115 LEU A CA 1
ATOM 917 C C . LEU A 1 115 ? -12.148 -12.042 -2.512 1.00 97.25 115 LEU A C 1
ATOM 919 O O . LEU A 1 115 ? -13.081 -12.730 -2.098 1.00 97.25 115 LEU A O 1
ATOM 923 N N . LYS A 1 116 ? -12.139 -11.575 -3.766 1.00 97.88 116 LYS A N 1
ATOM 924 C CA . LYS A 1 116 ? -13.247 -11.793 -4.706 1.00 97.88 116 LYS A CA 1
ATOM 925 C C . LYS A 1 116 ? -13.501 -13.277 -4.979 1.00 97.88 116 LYS A C 1
ATOM 927 O O . LYS A 1 116 ? -14.657 -13.692 -4.998 1.00 97.88 116 LYS A O 1
ATOM 932 N N . ALA A 1 117 ? -12.448 -14.082 -5.132 1.00 97.25 117 ALA A N 1
ATOM 933 C CA . ALA A 1 117 ? -12.562 -15.533 -5.301 1.00 97.25 117 ALA A CA 1
ATOM 934 C C . ALA A 1 117 ? -13.237 -16.222 -4.100 1.00 97.25 117 ALA A C 1
ATOM 936 O O . ALA A 1 117 ? -13.916 -17.228 -4.274 1.00 97.25 117 ALA A O 1
ATOM 937 N N . HIS A 1 118 ? -13.130 -15.637 -2.903 1.00 96.00 118 HIS A N 1
ATOM 938 C CA . HIS A 1 118 ? -13.798 -16.104 -1.684 1.00 96.00 118 HIS A CA 1
ATOM 939 C C . HIS A 1 118 ? -15.125 -15.367 -1.425 1.00 96.00 118 HIS A C 1
ATOM 941 O O . HIS A 1 118 ? -15.610 -15.285 -0.296 1.00 96.00 118 HIS A O 1
ATOM 947 N N . GLY A 1 119 ? -15.733 -14.804 -2.473 1.00 96.31 119 GLY A N 1
ATOM 948 C CA . GLY A 1 119 ? -17.074 -14.221 -2.466 1.00 96.31 119 GLY A CA 1
ATOM 949 C C . GLY A 1 119 ? -17.180 -12.842 -1.817 1.00 96.31 119 GLY A C 1
ATOM 950 O O . GLY A 1 119 ? -18.269 -12.467 -1.384 1.00 96.31 119 GLY A O 1
ATOM 951 N N . TYR A 1 120 ? -16.075 -12.123 -1.627 1.00 97.81 120 TYR A N 1
ATOM 952 C CA . TYR A 1 120 ? -16.136 -10.726 -1.195 1.00 97.81 120 TYR A CA 1
ATOM 953 C C . TYR A 1 120 ? -16.496 -9.816 -2.373 1.00 97.81 120 TYR A C 1
ATOM 955 O O . TYR A 1 120 ? -16.023 -10.010 -3.494 1.00 97.81 120 TYR A O 1
ATOM 963 N N . ALA A 1 121 ? -17.279 -8.772 -2.104 1.00 97.94 121 ALA A N 1
ATOM 964 C CA . ALA A 1 121 ? -17.320 -7.613 -2.984 1.00 97.94 121 ALA A CA 1
ATOM 965 C C . ALA A 1 121 ? -16.024 -6.808 -2.807 1.00 97.94 121 ALA A C 1
ATOM 967 O O . ALA A 1 121 ? -15.521 -6.663 -1.695 1.00 97.94 121 ALA A O 1
ATOM 968 N N . THR A 1 122 ? -15.475 -6.287 -3.902 1.00 98.12 122 THR A N 1
ATOM 969 C CA . THR A 1 122 ? -14.211 -5.538 -3.889 1.00 98.12 122 THR A CA 1
ATOM 970 C C . THR A 1 122 ? -14.380 -4.207 -4.600 1.00 98.12 122 THR A C 1
ATOM 972 O O . THR A 1 122 ? -14.904 -4.185 -5.714 1.00 98.12 122 THR A O 1
ATOM 975 N N . GLY A 1 123 ? -13.882 -3.129 -3.998 1.00 97.44 123 GLY A N 1
ATOM 976 C CA . GLY A 1 123 ? -13.842 -1.790 -4.586 1.00 97.44 123 GLY A CA 1
ATOM 977 C C . GLY A 1 123 ? -12.482 -1.131 -4.362 1.00 97.44 123 GLY A C 1
ATOM 978 O O . GLY A 1 123 ? -11.785 -1.457 -3.404 1.00 97.44 123 GLY A O 1
ATOM 979 N N . HIS A 1 124 ? -12.109 -0.224 -5.261 1.00 97.06 124 HIS A N 1
ATOM 980 C CA . HIS A 1 124 ? -10.916 0.614 -5.156 1.00 97.06 124 HIS A CA 1
ATOM 981 C C . HIS A 1 124 ? -11.330 2.065 -5.395 1.00 97.06 124 HIS A C 1
ATOM 983 O O . HIS A 1 124 ? -12.070 2.336 -6.341 1.00 97.06 124 HIS A O 1
ATOM 989 N N . PHE A 1 125 ? -10.876 2.970 -4.532 1.00 96.81 125 PHE A N 1
ATOM 990 C CA . PHE A 1 125 ? -11.234 4.384 -4.558 1.00 96.81 125 PHE A CA 1
ATOM 991 C C . PHE A 1 125 ? -9.961 5.218 -4.432 1.00 96.81 125 PHE A C 1
ATOM 993 O O . PHE A 1 125 ? -9.209 5.031 -3.474 1.00 96.81 125 PHE A O 1
ATOM 1000 N N . GLY A 1 126 ? -9.761 6.127 -5.390 1.00 93.31 126 GLY A N 1
ATOM 1001 C CA . GLY A 1 126 ? -8.513 6.874 -5.581 1.00 93.31 126 GLY A CA 1
ATOM 1002 C C . GLY A 1 126 ? -7.565 6.233 -6.587 1.00 93.31 126 GLY A C 1
ATOM 1003 O O . GLY A 1 126 ? -7.954 5.236 -7.243 1.00 93.31 126 GLY A O 1
#

Solvent-accessible surface area (backbone atoms only — not comparable to full-atom values): 8384 Å² total; per-residue (Å²): 139,82,84,81,82,80,79,80,78,78,78,78,75,79,76,72,62,95,73,69,90,85,83,86,89,83,78,82,95,71,56,79,49,59,37,34,82,58,74,20,90,47,88,38,68,71,60,38,49,50,42,73,80,53,82,72,76,92,85,73,80,74,89,38,101,39,68,47,20,23,50,42,21,71,39,45,76,40,72,24,66,83,57,35,31,82,48,68,75,64,59,68,69,61,21,53,78,68,69,33,42,86,62,80,63,91,81,59,67,32,57,60,58,57,42,39,75,73,74,42,88,78,88,86,84,133